Protein AF-A0A7C4NE32-F1 (afdb_monomer_lite)

Sequence (83 aa):
MRKKPYMDKLQAMYMAQTMKPMIVYFIPLLFLYWLFMGVFHGPVAYLPLIGVPIPFWAWYLITYLGVSPILQRVLNVDFQSSD

Radius of gyration: 18.48 Å; chains: 1; bounding box: 43×29×45 Å

pLDDT: mean 81.26, std 10.89, range [42.38, 91.38]

Structure (mmCIF, N/CA/C/O backbone):
data_AF-A0A7C4NE32-F1
#
_entry.id   AF-A0A7C4NE32-F1
#
loop_
_atom_site.group_PDB
_atom_site.id
_atom_site.type_symbol
_atom_site.label_atom_id
_atom_site.label_alt_id
_atom_site.label_comp_id
_atom_site.label_asym_id
_atom_site.label_entity_id
_atom_site.label_seq_id
_atom_site.pdbx_PDB_ins_code
_atom_site.Cartn_x
_atom_site.Cartn_y
_atom_site.Cartn_z
_atom_site.occupancy
_atom_site.B_iso_or_equiv
_atom_site.auth_seq_id
_atom_site.auth_comp_id
_atom_site.auth_asym_id
_atom_site.auth_atom_id
_atom_site.pdbx_PDB_model_num
ATOM 1 N N . MET A 1 1 ? -27.123 16.083 27.652 1.00 56.88 1 MET A N 1
ATOM 2 C CA . MET A 1 1 ? -25.812 15.936 26.971 1.00 56.88 1 MET A CA 1
ATOM 3 C C . MET A 1 1 ? -24.844 15.019 27.754 1.00 56.88 1 MET A C 1
ATOM 5 O O . MET A 1 1 ? -23.753 15.444 28.098 1.00 56.88 1 MET A O 1
ATOM 9 N N . ARG A 1 2 ? -25.204 13.753 28.045 1.00 53.62 2 ARG A N 1
ATOM 10 C CA . ARG A 1 2 ? -24.346 12.796 28.800 1.00 53.62 2 ARG A CA 1
ATOM 11 C C . ARG A 1 2 ? -24.139 11.428 28.112 1.00 53.62 2 ARG A C 1
ATOM 13 O O . ARG A 1 2 ? -23.718 10.480 28.756 1.00 53.62 2 ARG A O 1
ATOM 20 N N . LYS A 1 3 ? -24.417 11.311 26.805 1.00 62.41 3 LYS A N 1
ATOM 21 C CA . LYS A 1 3 ? -24.296 10.039 26.053 1.00 62.41 3 LYS A CA 1
ATOM 22 C C . LYS A 1 3 ? -22.943 9.822 25.351 1.00 62.41 3 LYS A C 1
ATOM 24 O O . LYS A 1 3 ? -22.610 8.686 25.048 1.00 62.41 3 LYS A O 1
ATOM 29 N N . LYS A 1 4 ? -22.141 10.881 25.170 1.00 70.56 4 LYS A N 1
ATOM 30 C CA . LYS A 1 4 ? -20.798 10.820 24.559 1.00 70.56 4 LYS A CA 1
ATOM 31 C C . LYS A 1 4 ? -19.852 9.802 25.225 1.00 70.56 4 LYS A C 1
ATOM 33 O O . LYS A 1 4 ? -19.417 8.899 24.528 1.00 70.56 4 LYS A O 1
ATOM 38 N N . PRO A 1 5 ? -19.653 9.804 26.562 1.00 75.31 5 PRO A N 1
ATOM 39 C CA . PRO A 1 5 ? -18.690 8.887 27.184 1.00 75.31 5 PRO A CA 1
ATOM 40 C C . PRO A 1 5 ? -19.106 7.411 27.113 1.00 75.31 5 PRO A C 1
ATOM 42 O O . PRO A 1 5 ? -18.275 6.529 27.294 1.00 75.31 5 PRO A O 1
ATOM 45 N N . TYR A 1 6 ? -20.393 7.127 26.891 1.00 80.44 6 TYR A N 1
ATOM 46 C CA . TYR A 1 6 ? -20.878 5.765 26.678 1.00 80.44 6 TYR A CA 1
ATOM 47 C C . TYR A 1 6 ? -20.642 5.308 25.231 1.00 80.44 6 TYR A C 1
ATOM 49 O O . TYR A 1 6 ? -20.158 4.201 25.018 1.00 80.44 6 TYR A O 1
ATOM 57 N N . MET A 1 7 ? -20.900 6.179 24.248 1.00 81.50 7 MET A N 1
ATOM 58 C CA . MET A 1 7 ? -20.564 5.923 22.841 1.00 81.50 7 MET A CA 1
ATOM 59 C C . MET A 1 7 ? -19.059 5.741 22.631 1.00 81.50 7 MET A C 1
ATOM 61 O O . MET A 1 7 ? -18.668 4.802 21.948 1.00 81.50 7 MET A O 1
ATOM 65 N N . ASP A 1 8 ? -18.223 6.565 23.265 1.00 84.06 8 ASP A N 1
ATOM 66 C CA . ASP A 1 8 ? -16.763 6.473 23.133 1.00 84.06 8 ASP A CA 1
ATOM 67 C C . ASP A 1 8 ? -16.240 5.125 23.661 1.00 84.06 8 ASP A C 1
ATOM 69 O O . ASP A 1 8 ? -15.386 4.484 23.049 1.00 84.06 8 ASP A O 1
ATOM 73 N N . LYS A 1 9 ? -16.806 4.642 24.777 1.00 82.31 9 LYS A N 1
ATOM 74 C CA . LYS A 1 9 ? -16.489 3.315 25.329 1.00 82.31 9 LYS A CA 1
ATOM 75 C C . LYS A 1 9 ? -16.916 2.187 24.396 1.00 82.31 9 LYS A C 1
ATOM 77 O O . LYS A 1 9 ? -16.158 1.238 24.226 1.00 82.31 9 LYS A O 1
ATOM 82 N N . LEU A 1 10 ? -18.102 2.287 23.795 1.00 83.50 10 LEU A N 1
ATOM 83 C CA . LEU A 1 10 ? -18.570 1.303 22.819 1.00 83.50 10 LEU A CA 1
ATOM 84 C C . LEU A 1 10 ? -17.662 1.280 21.586 1.00 83.50 10 LEU A C 1
ATOM 86 O O . LEU A 1 10 ? -17.206 0.210 21.199 1.00 83.50 10 LEU A O 1
ATOM 90 N N . GLN A 1 11 ? -17.322 2.439 21.020 1.00 82.19 11 GLN A N 1
ATOM 91 C CA . GLN A 1 11 ? -16.398 2.541 19.885 1.00 82.19 11 GLN A CA 1
ATOM 92 C C . GLN A 1 11 ? -15.023 1.944 20.204 1.00 82.19 11 GLN A C 1
ATOM 94 O O . GLN A 1 11 ? -14.467 1.223 19.379 1.00 82.19 11 GLN A O 1
ATOM 99 N N . ALA A 1 12 ? -14.501 2.172 21.412 1.00 83.75 12 ALA A N 1
ATOM 100 C CA . ALA A 1 12 ? -13.245 1.570 21.851 1.00 83.75 12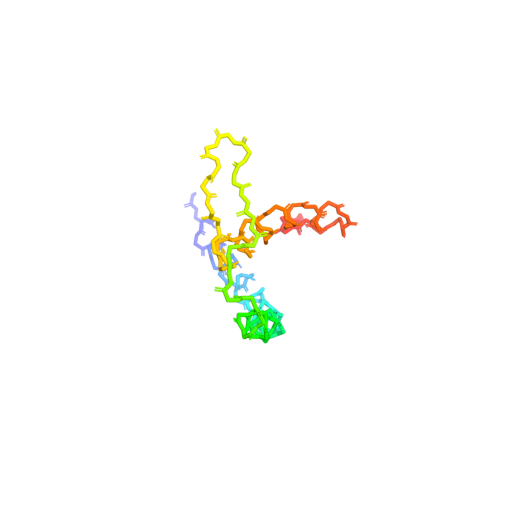 ALA A CA 1
ATOM 101 C C . ALA A 1 12 ? -13.328 0.035 21.948 1.00 83.75 12 ALA A C 1
ATOM 103 O O . ALA A 1 12 ? -12.387 -0.654 21.554 1.00 83.75 12 ALA A O 1
ATOM 104 N N . MET A 1 13 ? -14.450 -0.516 22.430 1.00 82.50 13 MET A N 1
ATOM 105 C CA . MET A 1 13 ? -14.669 -1.969 22.463 1.00 82.50 13 MET A CA 1
ATOM 106 C C . MET A 1 13 ? -14.781 -2.558 21.052 1.00 82.50 13 MET A C 1
ATOM 108 O O . MET A 1 13 ? -14.143 -3.573 20.773 1.00 82.50 13 MET A O 1
ATOM 112 N N . TYR A 1 14 ? -15.514 -1.897 20.151 1.00 81.88 14 TYR A N 1
ATOM 113 C CA . TYR A 1 14 ? -15.596 -2.288 18.742 1.00 81.88 14 TYR A CA 1
ATOM 114 C C . TYR A 1 14 ? -14.224 -2.260 18.064 1.00 81.88 14 TYR A C 1
ATOM 116 O O . TYR A 1 14 ? -13.856 -3.216 17.387 1.00 81.88 14 TYR A O 1
ATOM 124 N N . MET A 1 15 ? -13.431 -1.213 18.300 1.00 79.44 15 MET A N 1
ATOM 125 C CA . MET A 1 15 ? -12.074 -1.096 17.768 1.00 79.44 15 MET A CA 1
ATOM 126 C C . MET A 1 15 ? -11.160 -2.206 18.303 1.00 79.44 15 MET A C 1
ATOM 128 O O . MET A 1 15 ? -10.445 -2.848 17.540 1.00 79.44 15 MET A O 1
ATOM 132 N N . ALA A 1 16 ? -11.223 -2.511 19.600 1.00 81.75 16 ALA A N 1
ATOM 133 C CA . ALA 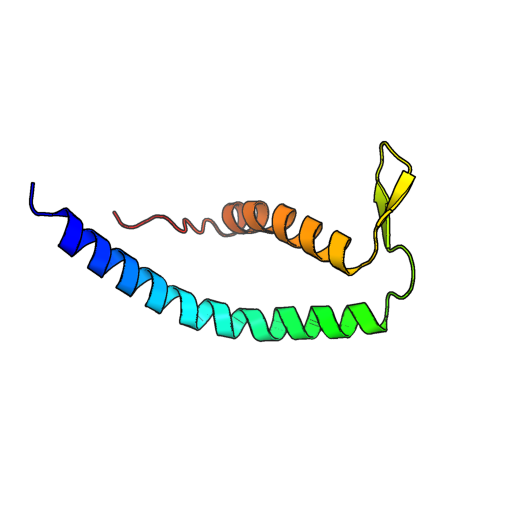A 1 16 ? -10.462 -3.619 20.174 1.00 81.75 16 ALA A CA 1
ATOM 134 C C . ALA A 1 16 ? -10.881 -4.984 19.590 1.00 81.75 16 ALA A C 1
ATOM 136 O O . ALA A 1 16 ? -10.041 -5.872 19.407 1.00 81.75 16 ALA A O 1
ATOM 137 N N . GLN A 1 17 ? -12.168 -5.155 19.275 1.00 82.31 17 GLN A N 1
ATOM 138 C CA . GLN A 1 17 ? -12.696 -6.377 18.675 1.00 82.31 17 GLN A CA 1
ATOM 139 C C . GLN A 1 17 ? -12.275 -6.538 17.210 1.00 82.31 17 GLN A C 1
ATOM 141 O O . GLN A 1 17 ? -11.957 -7.657 16.811 1.00 82.31 17 GLN A O 1
ATOM 146 N N . THR A 1 18 ? -12.207 -5.455 16.431 1.00 80.75 18 THR A N 1
ATOM 147 C CA . THR A 1 18 ? -11.738 -5.477 15.033 1.00 80.75 18 THR A CA 1
ATOM 148 C C . THR A 1 18 ? -10.215 -5.565 14.912 1.00 80.75 18 THR A C 1
ATOM 150 O O . THR A 1 18 ? -9.710 -6.151 13.954 1.00 80.75 18 THR A O 1
ATOM 153 N N . MET A 1 19 ? -9.457 -5.097 15.907 1.00 78.31 19 MET A N 1
ATOM 154 C CA . MET A 1 19 ? -7.993 -5.209 15.910 1.00 78.31 19 MET A CA 1
ATOM 155 C C . MET A 1 19 ? -7.491 -6.660 15.943 1.00 78.31 19 MET A C 1
ATOM 157 O O . MET A 1 19 ? -6.497 -6.974 15.290 1.00 78.31 19 MET A O 1
ATOM 161 N N . LYS A 1 20 ? -8.167 -7.567 16.664 1.00 76.31 20 LYS A N 1
ATOM 162 C CA . LYS A 1 20 ? -7.784 -8.993 16.712 1.00 76.31 20 LYS A CA 1
ATOM 163 C C . LYS A 1 20 ? -7.761 -9.656 15.326 1.00 76.31 20 LYS A C 1
ATOM 165 O O . LYS A 1 20 ? -6.705 -10.166 14.951 1.00 76.31 20 LYS A O 1
ATOM 170 N N . PRO A 1 21 ? -8.862 -9.657 14.549 1.00 79.88 21 PRO A N 1
ATOM 171 C CA . PRO A 1 21 ? -8.846 -10.213 13.204 1.00 79.88 21 PRO A CA 1
ATOM 172 C C . PRO A 1 21 ? -7.896 -9.440 12.285 1.00 79.88 21 PRO A C 1
ATOM 174 O O . PRO A 1 21 ? -7.197 -10.072 11.500 1.00 79.88 21 PRO A O 1
ATOM 177 N N . MET A 1 22 ? -7.776 -8.112 12.424 1.00 79.25 22 MET A N 1
ATOM 178 C CA . MET A 1 22 ? -6.807 -7.336 11.638 1.00 79.25 22 MET A CA 1
ATOM 179 C C . MET A 1 22 ? -5.371 -7.840 11.806 1.00 79.25 22 MET A C 1
ATOM 181 O O . MET A 1 22 ? -4.683 -8.015 10.806 1.00 79.25 22 MET A O 1
ATOM 185 N N . ILE A 1 23 ? -4.923 -8.113 13.035 1.00 83.00 23 ILE A N 1
ATOM 186 C CA . ILE A 1 23 ? -3.563 -8.615 13.294 1.00 83.00 23 ILE A CA 1
ATOM 187 C C . ILE A 1 23 ? -3.357 -9.993 12.654 1.00 83.00 23 ILE A C 1
ATOM 189 O O . ILE A 1 23 ? -2.305 -10.242 12.067 1.00 83.00 23 ILE A O 1
ATOM 193 N N . VAL A 1 24 ? -4.363 -10.872 12.708 1.00 85.25 24 VAL A N 1
ATOM 194 C CA . VAL A 1 24 ? -4.290 -12.201 12.078 1.00 85.25 24 VAL A CA 1
ATOM 195 C C . VAL A 1 24 ? -4.143 -12.083 10.560 1.00 85.25 24 VAL A C 1
ATOM 197 O O . VAL A 1 24 ? -3.293 -12.758 9.987 1.00 85.25 24 VAL A O 1
ATOM 200 N N . TYR A 1 25 ? -4.900 -11.192 9.913 1.00 82.88 25 TYR A N 1
ATOM 201 C CA . TYR A 1 25 ? -4.771 -10.927 8.473 1.00 82.88 25 TYR A CA 1
ATOM 202 C C . TYR A 1 25 ? -3.507 -10.132 8.107 1.00 82.88 25 TYR A C 1
ATOM 204 O O . TYR A 1 25 ? -3.053 -10.185 6.964 1.00 82.88 25 TYR A O 1
ATOM 212 N N . PHE A 1 26 ? -2.894 -9.435 9.064 1.00 84.44 26 PHE A N 1
ATOM 213 C CA . PHE A 1 26 ? -1.649 -8.701 8.845 1.00 84.44 26 PHE A CA 1
ATOM 214 C C . PHE A 1 26 ? -0.450 -9.635 8.632 1.00 84.44 26 PHE A C 1
ATOM 216 O O . PHE A 1 26 ? 0.453 -9.314 7.865 1.00 84.44 26 PHE A O 1
ATOM 223 N N . ILE A 1 27 ? -0.450 -10.816 9.255 1.00 88.44 27 ILE A N 1
ATOM 224 C CA . ILE A 1 27 ? 0.628 -11.809 9.123 1.00 88.44 27 ILE A CA 1
ATOM 225 C C . ILE A 1 27 ? 0.810 -12.287 7.668 1.00 88.44 27 ILE A C 1
ATOM 227 O O . ILE A 1 27 ? 1.919 -12.149 7.146 1.00 88.44 27 ILE A O 1
ATOM 231 N N . PRO A 1 28 ? -0.221 -12.807 6.966 1.00 87.06 28 PRO A N 1
ATOM 232 C CA . PRO A 1 28 ? -0.070 -13.200 5.567 1.00 87.06 28 PRO A CA 1
ATOM 233 C C . PRO A 1 28 ? 0.260 -12.006 4.659 1.00 87.06 28 PRO A C 1
ATOM 235 O O . PRO A 1 28 ? 1.013 -12.167 3.700 1.00 87.06 28 PRO A O 1
ATOM 238 N N . LEU A 1 29 ? -0.225 -10.800 4.985 1.00 84.88 29 LEU A N 1
ATOM 239 C CA . LEU A 1 29 ? 0.117 -9.574 4.257 1.00 84.88 29 LEU A CA 1
ATOM 240 C C . LEU A 1 29 ? 1.616 -9.241 4.363 1.00 84.88 29 LEU A C 1
ATOM 242 O O . LEU A 1 29 ? 2.251 -8.933 3.355 1.00 84.88 29 LEU A O 1
ATOM 246 N N . LEU A 1 30 ? 2.194 -9.322 5.566 1.00 86.88 30 LEU A N 1
ATOM 247 C CA . LEU A 1 30 ? 3.626 -9.104 5.792 1.00 86.88 30 LEU A CA 1
ATOM 248 C C . LEU A 1 30 ? 4.484 -10.187 5.139 1.00 86.88 30 LEU A C 1
ATOM 250 O O . LEU A 1 30 ? 5.541 -9.883 4.588 1.00 86.88 30 LEU A O 1
ATOM 254 N N . PHE A 1 31 ? 4.028 -11.439 5.183 1.00 90.38 31 PHE A N 1
ATOM 255 C CA . PHE A 1 31 ? 4.724 -12.548 4.542 1.00 90.38 31 PHE A CA 1
ATOM 256 C C . PHE A 1 31 ? 4.821 -12.346 3.025 1.00 90.38 31 PHE A C 1
ATOM 258 O O . PHE A 1 31 ? 5.907 -12.460 2.458 1.00 90.38 31 PHE A O 1
ATOM 265 N N . LEU A 1 32 ? 3.713 -11.972 2.375 1.00 88.06 32 LEU A N 1
ATOM 266 C CA . LEU A 1 32 ? 3.700 -11.640 0.948 1.00 88.06 32 LEU A CA 1
ATOM 2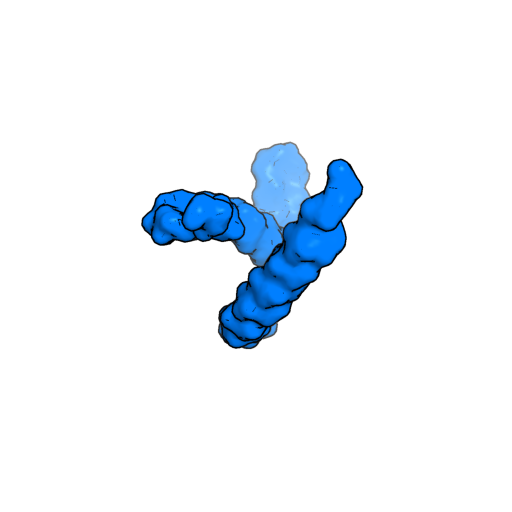67 C C . LEU A 1 32 ? 4.582 -10.431 0.635 1.00 88.06 32 LEU A C 1
ATOM 269 O O . LEU A 1 32 ? 5.329 -10.458 -0.340 1.00 88.06 32 LEU A O 1
ATOM 273 N N . TYR A 1 33 ? 4.539 -9.393 1.471 1.00 86.62 33 TYR A N 1
ATOM 274 C CA . TYR A 1 33 ? 5.402 -8.226 1.311 1.00 86.62 33 TYR A CA 1
ATOM 275 C C . TYR A 1 33 ? 6.888 -8.605 1.343 1.00 86.62 33 TYR A C 1
ATOM 277 O O . TYR A 1 33 ? 7.647 -8.203 0.461 1.00 86.62 33 TYR A O 1
ATOM 285 N N . TRP A 1 34 ? 7.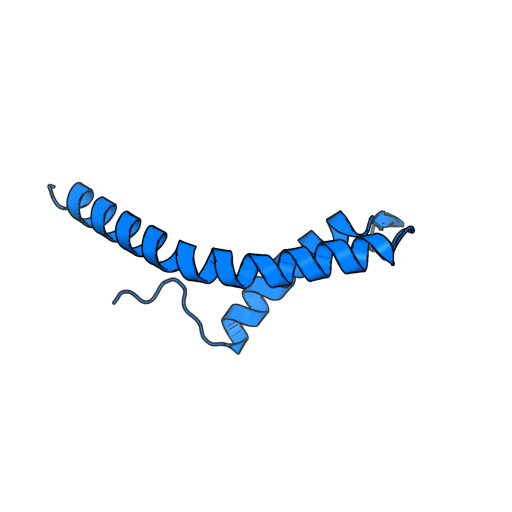295 -9.410 2.327 1.00 89.44 34 TRP A N 1
ATOM 286 C CA . TRP A 1 34 ? 8.674 -9.874 2.453 1.00 89.44 34 TRP A CA 1
ATOM 287 C C . TRP A 1 34 ? 9.093 -10.746 1.264 1.00 89.44 34 TRP A C 1
ATOM 289 O O . TRP A 1 34 ? 10.154 -10.518 0.682 1.00 89.44 34 TRP A O 1
ATOM 299 N N . LEU A 1 35 ? 8.228 -11.679 0.847 1.00 91.38 35 LEU A N 1
ATOM 300 C CA . LEU A 1 35 ? 8.458 -12.536 -0.316 1.00 91.38 35 LEU A CA 1
ATOM 301 C C . LEU A 1 35 ? 8.669 -11.710 -1.591 1.00 91.38 35 LEU A C 1
ATOM 303 O O . LEU A 1 35 ? 9.633 -11.923 -2.321 1.00 91.38 35 LEU A O 1
ATOM 307 N N . PHE A 1 36 ? 7.785 -10.751 -1.858 1.00 87.56 36 PHE A N 1
ATOM 308 C CA . PHE A 1 36 ? 7.857 -9.949 -3.073 1.00 87.56 36 PHE A CA 1
ATOM 309 C C . PHE A 1 36 ? 9.015 -8.954 -3.065 1.00 87.56 36 PHE A C 1
ATOM 311 O O . PHE A 1 36 ? 9.607 -8.723 -4.119 1.00 87.56 36 PHE A O 1
ATOM 318 N N . MET A 1 37 ? 9.402 -8.422 -1.903 1.00 86.38 37 MET A N 1
ATOM 319 C CA . MET A 1 37 ? 10.596 -7.579 -1.804 1.00 86.38 37 MET A CA 1
ATOM 320 C C . MET A 1 37 ? 11.866 -8.345 -2.213 1.00 86.38 37 MET A C 1
ATOM 322 O O . MET A 1 37 ? 12.732 -7.774 -2.867 1.00 86.38 37 MET A O 1
ATOM 326 N N . GLY A 1 38 ? 11.958 -9.638 -1.884 1.00 85.88 38 GLY A N 1
ATOM 327 C CA . GLY A 1 38 ? 13.083 -10.490 -2.287 1.00 85.88 38 GLY A CA 1
ATOM 328 C C . GLY A 1 38 ? 13.093 -10.885 -3.770 1.00 85.88 38 GLY A C 1
ATOM 329 O O . GLY A 1 38 ? 14.104 -11.376 -4.262 1.00 85.88 38 GLY A O 1
ATOM 330 N N . VAL A 1 39 ? 11.987 -10.690 -4.493 1.00 89.12 39 VAL A N 1
ATOM 331 C CA . VAL A 1 39 ? 11.879 -11.004 -5.930 1.00 89.12 39 VAL A CA 1
ATOM 332 C C . VAL A 1 39 ? 12.062 -9.744 -6.780 1.00 89.12 39 VAL A C 1
ATOM 334 O O . VAL A 1 39 ? 12.785 -9.760 -7.778 1.00 89.12 39 VAL A O 1
ATOM 337 N N . PHE A 1 40 ? 11.432 -8.635 -6.388 1.00 87.81 40 PHE A N 1
ATOM 338 C CA . PHE A 1 40 ? 11.421 -7.391 -7.154 1.00 87.81 40 PHE A CA 1
ATOM 339 C C . PHE A 1 40 ? 12.500 -6.412 -6.676 1.00 87.81 40 PHE A C 1
ATOM 341 O O . PHE A 1 40 ? 12.274 -5.595 -5.788 1.00 87.81 40 PHE A O 1
ATOM 348 N N . HIS A 1 41 ? 13.662 -6.448 -7.330 1.00 83.00 41 HIS A N 1
ATOM 349 C CA . HIS A 1 41 ? 14.790 -5.548 -7.041 1.00 83.00 41 HIS A CA 1
ATOM 350 C C . HIS A 1 41 ? 14.806 -4.263 -7.894 1.00 83.00 41 HIS A C 1
ATOM 352 O O . HIS A 1 41 ? 15.582 -3.349 -7.623 1.00 83.00 41 HIS A O 1
ATOM 358 N N . GLY A 1 42 ? 13.976 -4.197 -8.940 1.00 84.56 42 GLY A N 1
ATOM 359 C CA . GLY A 1 42 ? 13.914 -3.089 -9.897 1.00 84.56 42 GLY A CA 1
ATOM 360 C C . GLY A 1 42 ? 12.621 -2.267 -9.813 1.00 84.56 42 GLY A C 1
ATOM 361 O O . GLY A 1 42 ? 11.744 -2.560 -8.996 1.00 84.56 42 GLY A O 1
ATOM 362 N N . PRO A 1 43 ? 12.480 -1.235 -10.663 1.00 86.19 43 PRO A N 1
ATOM 363 C CA . PRO A 1 43 ? 11.239 -0.476 -10.767 1.00 86.19 43 PRO A CA 1
ATOM 364 C C . PRO A 1 43 ? 10.105 -1.374 -11.269 1.00 86.19 43 PRO A C 1
ATOM 366 O O . PRO A 1 43 ? 10.246 -2.056 -12.281 1.00 86.19 43 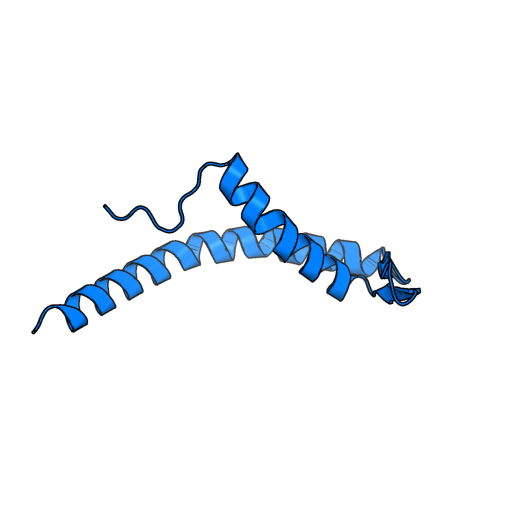PRO A O 1
ATOM 369 N N . VAL A 1 44 ? 8.985 -1.379 -10.545 1.00 87.94 44 VAL A N 1
ATOM 370 C CA . VAL A 1 44 ? 7.865 -2.308 -10.803 1.00 87.94 44 VAL A CA 1
ATOM 371 C C . VAL A 1 44 ? 6.790 -1.662 -11.672 1.00 87.94 44 VAL A C 1
ATOM 373 O O . VAL A 1 44 ? 6.069 -2.342 -12.395 1.00 87.94 44 VAL A O 1
ATOM 376 N N . ALA A 1 45 ? 6.693 -0.336 -11.624 1.00 87.88 45 ALA A N 1
ATOM 377 C CA . ALA A 1 45 ? 5.765 0.439 -12.428 1.00 87.88 45 ALA A CA 1
ATOM 378 C C . ALA A 1 45 ? 6.353 1.818 -12.738 1.00 87.88 45 ALA A C 1
ATOM 380 O O . ALA A 1 45 ? 7.240 2.303 -12.033 1.00 87.88 45 ALA A O 1
ATOM 381 N N . TYR A 1 46 ? 5.814 2.464 -13.768 1.00 89.00 46 TYR A N 1
ATOM 382 C CA . TYR A 1 46 ? 6.111 3.849 -14.116 1.00 89.00 46 TYR A CA 1
ATOM 383 C C . TYR A 1 46 ? 4.835 4.674 -14.014 1.00 89.00 46 TYR A C 1
ATOM 385 O O . TYR A 1 46 ? 3.771 4.236 -14.459 1.00 89.00 46 TYR A O 1
ATOM 393 N N . LEU A 1 47 ? 4.927 5.871 -13.432 1.00 87.69 47 LEU A N 1
ATOM 394 C CA . LEU A 1 47 ? 3.780 6.776 -13.392 1.00 87.69 47 LEU A CA 1
ATOM 395 C C . LEU A 1 47 ? 3.421 7.250 -14.810 1.00 87.69 47 LEU A C 1
ATOM 397 O O . LEU A 1 47 ? 4.304 7.743 -15.514 1.00 87.69 47 LEU A O 1
ATOM 401 N N . PRO A 1 48 ? 2.137 7.200 -15.207 1.00 83.12 48 PRO A N 1
ATOM 402 C CA . PRO A 1 48 ? 1.720 7.476 -16.583 1.00 83.12 48 PRO A CA 1
ATOM 403 C C . PRO A 1 48 ? 1.939 8.930 -17.033 1.00 83.12 48 PRO A C 1
ATOM 405 O O . PRO A 1 48 ? 2.022 9.176 -18.229 1.00 83.12 48 PRO A O 1
ATOM 408 N N . LEU A 1 49 ? 2.048 9.892 -16.105 1.00 86.19 49 LEU A N 1
ATOM 409 C CA . LEU A 1 49 ? 2.240 11.316 -16.432 1.00 86.19 49 LEU A CA 1
ATOM 410 C C . LEU A 1 49 ? 3.702 11.782 -16.409 1.00 86.19 49 LEU A C 1
ATOM 412 O O . LEU A 1 49 ? 4.066 12.683 -17.153 1.00 86.19 49 LEU A O 1
ATOM 416 N N . ILE A 1 50 ? 4.520 11.221 -15.516 1.00 85.75 50 ILE A N 1
ATOM 417 C CA . ILE A 1 50 ? 5.860 11.754 -15.196 1.00 85.75 50 ILE A CA 1
ATOM 418 C C . ILE A 1 50 ? 6.956 10.737 -15.558 1.00 85.75 50 ILE A C 1
ATOM 420 O O . ILE A 1 50 ? 8.136 11.064 -15.542 1.00 85.75 50 ILE A O 1
ATOM 424 N N . GLY A 1 51 ? 6.596 9.485 -15.872 1.00 85.75 51 GLY A N 1
ATOM 425 C CA . GLY A 1 51 ? 7.564 8.433 -16.197 1.00 85.75 51 GLY A CA 1
ATOM 426 C C . GLY A 1 51 ? 8.504 8.087 -15.039 1.00 85.75 51 GLY A C 1
ATOM 427 O O . GLY A 1 51 ? 9.546 7.474 -15.251 1.00 85.75 51 GLY A O 1
ATOM 428 N N . VAL A 1 52 ? 8.161 8.487 -13.810 1.00 88.56 52 VAL A N 1
ATOM 429 C CA . VAL A 1 52 ? 8.990 8.229 -12.630 1.00 88.56 52 VAL A CA 1
ATOM 430 C C . VAL A 1 52 ? 8.878 6.748 -12.260 1.00 88.56 52 VAL A C 1
ATOM 432 O O . VAL A 1 52 ? 7.752 6.255 -12.118 1.00 88.56 52 VAL A O 1
ATOM 435 N N . PRO A 1 53 ? 10.013 6.041 -12.100 1.00 89.19 53 PRO A N 1
ATOM 436 C CA . PRO A 1 53 ? 10.021 4.660 -11.644 1.00 89.19 53 PRO A CA 1
ATOM 437 C C . PRO A 1 53 ? 9.526 4.560 -10.201 1.00 89.19 53 PRO A C 1
ATOM 439 O O . PRO A 1 53 ? 10.004 5.271 -9.316 1.00 89.19 53 PRO A O 1
ATOM 442 N N . ILE A 1 54 ? 8.595 3.641 -9.955 1.00 90.19 54 ILE A N 1
ATOM 443 C CA . ILE A 1 54 ? 8.044 3.374 -8.629 1.00 90.19 54 ILE A CA 1
ATOM 444 C C . ILE A 1 54 ? 8.675 2.088 -8.076 1.00 90.19 54 ILE A C 1
ATOM 446 O O . ILE A 1 54 ? 8.579 1.031 -8.716 1.00 90.19 54 ILE A O 1
ATOM 450 N N . PRO A 1 55 ? 9.306 2.141 -6.890 1.00 89.38 55 PRO A N 1
ATOM 451 C CA . PRO A 1 55 ? 9.813 0.948 -6.223 1.00 89.38 55 PRO A CA 1
ATOM 452 C C . PRO A 1 55 ? 8.660 0.072 -5.714 1.00 89.38 55 PRO A C 1
ATOM 454 O O . PRO A 1 55 ? 7.564 0.564 -5.433 1.00 89.38 55 PRO A O 1
ATOM 457 N N . PHE A 1 56 ? 8.925 -1.225 -5.533 1.00 88.06 56 PHE A N 1
ATOM 458 C CA . PHE A 1 56 ? 7.913 -2.209 -5.136 1.00 88.06 56 PHE A CA 1
ATOM 459 C C . PHE A 1 56 ? 7.087 -1.782 -3.912 1.00 88.06 56 PHE A C 1
ATOM 461 O O . PHE A 1 56 ? 5.865 -1.876 -3.943 1.00 88.06 56 PHE A O 1
ATOM 468 N N . TRP A 1 57 ? 7.724 -1.253 -2.862 1.00 86.00 57 TRP A N 1
ATOM 469 C CA . TRP A 1 57 ? 7.026 -0.864 -1.629 1.00 86.00 57 TRP A CA 1
ATOM 470 C C . TRP A 1 57 ? 5.950 0.212 -1.859 1.00 86.00 57 TRP A C 1
ATOM 472 O O . TRP A 1 57 ? 4.856 0.126 -1.303 1.00 86.00 57 TRP A O 1
ATOM 482 N N . ALA A 1 58 ? 6.232 1.198 -2.715 1.00 88.06 58 ALA A N 1
ATOM 483 C CA . ALA A 1 58 ? 5.293 2.267 -3.035 1.00 88.06 58 ALA A CA 1
ATOM 484 C C . ALA A 1 58 ? 4.167 1.751 -3.942 1.00 88.06 58 ALA A C 1
ATOM 486 O O . ALA A 1 58 ? 2.999 2.071 -3.724 1.00 88.06 58 ALA A O 1
ATOM 487 N N . TRP A 1 59 ? 4.495 0.886 -4.906 1.00 88.56 59 TRP A N 1
ATOM 488 C CA . TRP A 1 59 ? 3.498 0.212 -5.739 1.00 88.56 59 TRP A CA 1
ATOM 489 C C . TRP A 1 59 ? 2.552 -0.680 -4.915 1.00 88.56 59 TRP A C 1
ATOM 491 O O . TRP A 1 59 ? 1.334 -0.666 -5.107 1.00 88.56 59 TRP A O 1
ATOM 501 N N . TYR A 1 60 ? 3.095 -1.406 -3.939 1.00 87.56 60 TYR A N 1
ATOM 502 C CA . TYR A 1 60 ? 2.338 -2.252 -3.020 1.00 87.56 60 TYR A CA 1
ATOM 503 C C . TYR A 1 60 ? 1.346 -1.443 -2.169 1.00 87.56 60 TYR A C 1
ATOM 505 O O . TYR A 1 60 ? 0.196 -1.840 -1.998 1.00 87.56 60 TYR A O 1
ATOM 513 N N . LEU A 1 61 ? 1.748 -0.262 -1.691 1.00 87.19 61 LEU A N 1
ATOM 514 C CA . LEU A 1 61 ? 0.860 0.621 -0.931 1.00 87.19 61 LEU A CA 1
ATOM 515 C C . LEU A 1 61 ? -0.274 1.177 -1.807 1.00 87.19 61 LEU A C 1
ATOM 517 O O . LEU A 1 61 ? -1.431 1.174 -1.389 1.00 87.19 61 LEU A O 1
ATOM 521 N N . ILE A 1 62 ? 0.035 1.608 -3.034 1.00 89.75 62 ILE A N 1
ATOM 522 C CA . ILE A 1 62 ? -0.966 2.128 -3.981 1.00 89.75 62 ILE A CA 1
ATOM 523 C C . ILE A 1 62 ? -2.003 1.053 -4.322 1.00 89.75 62 ILE A C 1
ATOM 525 O O . ILE A 1 62 ? -3.205 1.319 -4.293 1.00 89.75 62 ILE A O 1
ATOM 529 N N . THR A 1 63 ? -1.551 -0.168 -4.614 1.00 88.56 63 THR A N 1
ATOM 530 C CA . THR A 1 63 ? -2.450 -1.291 -4.913 1.00 88.56 63 THR A CA 1
ATOM 531 C C . THR A 1 63 ? -3.295 -1.670 -3.703 1.00 88.56 63 THR A C 1
ATOM 533 O O . THR A 1 63 ? -4.500 -1.843 -3.856 1.00 88.56 63 THR A O 1
ATOM 536 N N . TYR A 1 64 ? -2.726 -1.701 -2.495 1.00 85.81 64 TYR A N 1
ATOM 537 C CA . TYR A 1 64 ? -3.491 -1.928 -1.266 1.00 85.81 64 TYR A CA 1
ATOM 538 C C . TYR A 1 64 ? -4.608 -0.887 -1.076 1.00 85.81 64 TYR A C 1
ATOM 540 O O . TYR A 1 64 ? -5.767 -1.249 -0.855 1.00 85.81 64 TYR A O 1
ATOM 548 N N . LEU A 1 65 ? -4.292 0.403 -1.238 1.00 88.25 65 LEU A N 1
ATOM 549 C CA . LEU A 1 65 ? -5.279 1.480 -1.131 1.00 88.25 65 LEU A 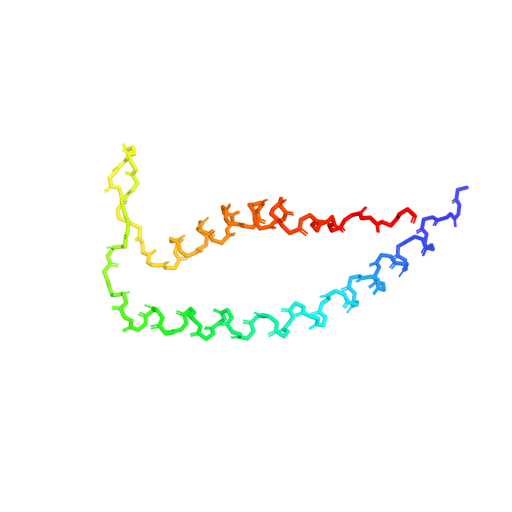CA 1
ATOM 550 C C . LEU A 1 65 ? -6.356 1.388 -2.218 1.00 88.25 65 LEU A C 1
ATOM 552 O O . LEU A 1 65 ? -7.532 1.551 -1.906 1.00 88.25 65 LEU A O 1
ATOM 556 N N . GLY A 1 66 ? -5.981 1.091 -3.464 1.00 89.31 66 GLY A N 1
ATOM 557 C CA . GLY A 1 66 ? -6.922 0.974 -4.581 1.00 89.31 66 GLY A CA 1
ATOM 558 C C . GLY A 1 66 ? -7.816 -0.268 -4.514 1.00 89.31 66 GLY A C 1
ATOM 559 O O . GLY A 1 66 ? -8.990 -0.203 -4.874 1.00 89.31 66 GLY A O 1
ATOM 560 N N . VAL A 1 67 ? -7.292 -1.392 -4.020 1.00 86.94 67 VAL A N 1
ATOM 561 C CA . VAL A 1 67 ? -8.028 -2.659 -3.907 1.00 86.94 67 VAL A CA 1
ATOM 562 C C . VAL A 1 67 ? -8.966 -2.658 -2.701 1.00 86.94 67 VAL A C 1
ATOM 564 O O . VAL A 1 67 ? -10.038 -3.254 -2.774 1.00 86.94 67 VAL A O 1
ATOM 567 N N . SER A 1 68 ? -8.630 -1.955 -1.616 1.00 82.75 68 SER A N 1
ATOM 568 C CA . SER A 1 68 ? -9.470 -1.906 -0.410 1.00 82.75 68 SER A CA 1
ATOM 569 C C . SER A 1 68 ? -10.939 -1.475 -0.641 1.00 82.75 68 SER A C 1
ATOM 571 O O . SER A 1 68 ? -11.821 -2.221 -0.209 1.00 82.75 68 SER A O 1
ATOM 573 N N . PRO A 1 69 ? -11.272 -0.387 -1.375 1.00 84.06 69 PRO A N 1
ATOM 574 C CA . PRO A 1 69 ? -12.666 -0.034 -1.659 1.00 84.06 69 PRO A CA 1
ATOM 575 C C . PRO A 1 69 ? -13.334 -1.010 -2.634 1.00 84.06 69 PRO A C 1
ATOM 577 O O . PRO A 1 69 ? -14.549 -1.195 -2.594 1.00 84.06 69 PRO A O 1
ATOM 580 N N . ILE A 1 70 ? -12.559 -1.649 -3.517 1.00 86.44 70 ILE A N 1
ATOM 581 C CA . ILE A 1 70 ? -13.079 -2.653 -4.452 1.00 86.44 70 ILE A CA 1
ATOM 582 C C . ILE A 1 70 ? -13.490 -3.901 -3.673 1.00 86.44 70 ILE A C 1
ATOM 584 O O . ILE A 1 70 ? -14.605 -4.383 -3.848 1.00 86.44 70 ILE A O 1
ATOM 588 N N . LEU A 1 71 ? -12.637 -4.382 -2.766 1.00 84.12 71 LEU A N 1
ATOM 589 C CA . LEU A 1 71 ? -12.945 -5.506 -1.884 1.00 84.12 71 LEU A CA 1
ATOM 590 C C . LEU A 1 71 ? -14.158 -5.216 -1.000 1.00 84.12 71 LEU A C 1
ATOM 592 O O . LEU A 1 71 ? -15.024 -6.076 -0.885 1.00 84.12 71 LEU A O 1
ATOM 596 N N . GLN A 1 72 ? -14.260 -4.011 -0.431 1.00 82.44 72 GLN A N 1
ATOM 597 C CA . GLN A 1 72 ? -15.430 -3.597 0.356 1.00 82.44 72 GLN A CA 1
ATOM 598 C C . GLN A 1 72 ? -16.726 -3.685 -0.456 1.00 82.44 72 GLN A C 1
ATOM 600 O O . GLN A 1 72 ? -17.708 -4.254 0.017 1.00 82.44 72 GLN A O 1
ATOM 605 N N . ARG A 1 73 ? -16.709 -3.192 -1.702 1.00 82.75 73 ARG A N 1
ATOM 606 C CA . ARG A 1 73 ? -17.863 -3.268 -2.611 1.00 82.75 73 ARG A CA 1
ATOM 607 C C . ARG A 1 73 ? -18.201 -4.694 -3.030 1.00 82.75 73 ARG A C 1
ATOM 609 O O . ARG A 1 73 ? -19.371 -5.044 -3.082 1.00 82.75 73 ARG A O 1
ATOM 616 N N . VAL A 1 74 ? -17.200 -5.513 -3.342 1.00 85.81 74 VAL A N 1
ATOM 617 C CA . VAL A 1 74 ? -17.411 -6.900 -3.793 1.00 85.81 74 VAL A CA 1
ATOM 618 C C . VAL A 1 74 ? -17.942 -7.773 -2.661 1.00 85.81 74 VAL A C 1
ATOM 620 O O . VAL A 1 74 ? -18.823 -8.600 -2.878 1.00 85.81 74 VAL A O 1
ATOM 623 N N . LEU A 1 75 ? -17.417 -7.591 -1.452 1.00 81.94 75 LEU A N 1
ATOM 624 C CA . LEU A 1 75 ? -17.782 -8.400 -0.295 1.00 81.94 75 LEU A CA 1
ATOM 625 C C . LEU A 1 75 ? -19.019 -7.858 0.446 1.00 81.94 75 LEU A C 1
ATOM 627 O O . LEU A 1 75 ? -19.444 -8.485 1.410 1.00 81.94 75 LEU A O 1
ATOM 631 N N . ASN A 1 76 ? -19.595 -6.727 0.005 1.00 76.31 76 ASN A N 1
ATOM 632 C CA . ASN A 1 76 ? -20.680 -6.003 0.688 1.00 76.31 76 ASN A CA 1
ATOM 633 C C . ASN A 1 76 ? -20.421 -5.839 2.199 1.00 76.31 76 ASN A C 1
ATOM 635 O O . ASN A 1 76 ? -21.321 -6.004 3.019 1.00 76.31 76 ASN A O 1
ATOM 639 N N . VAL A 1 77 ? -19.168 -5.575 2.581 1.00 72.38 77 VAL A N 1
ATOM 640 C CA . VAL A 1 77 ? -18.801 -5.424 3.993 1.00 72.38 77 VAL A CA 1
ATOM 641 C C . VAL A 1 77 ? -18.851 -3.947 4.338 1.00 72.38 77 VAL A C 1
ATOM 643 O O . VAL A 1 77 ? -17.908 -3.203 4.058 1.00 72.38 77 VAL A O 1
ATOM 646 N N . ASP A 1 78 ? -19.941 -3.531 4.974 1.00 61.19 78 ASP A N 1
ATOM 647 C CA . ASP A 1 78 ? -20.009 -2.235 5.628 1.00 61.19 78 ASP A CA 1
ATOM 648 C C . ASP A 1 78 ? -19.205 -2.311 6.925 1.00 61.19 78 ASP A C 1
ATOM 650 O O . ASP A 1 78 ? -19.630 -2.890 7.922 1.00 61.19 78 ASP A O 1
ATOM 654 N N . PHE A 1 79 ? -18.048 -1.649 6.966 1.00 57.41 79 PHE A N 1
ATOM 655 C CA . PHE A 1 79 ? -17.342 -1.402 8.232 1.00 57.41 79 PHE A CA 1
ATOM 656 C C . PHE A 1 79 ? -18.164 -0.519 9.202 1.00 57.41 79 PHE A C 1
ATOM 658 O O . PHE A 1 79 ? -17.702 -0.216 10.301 1.00 57.41 79 PHE A O 1
ATOM 665 N N . GLN A 1 80 ? -19.369 -0.099 8.793 1.00 51.41 80 GLN A N 1
ATOM 666 C CA . GLN A 1 80 ? -20.222 0.878 9.453 1.00 51.41 80 GLN A CA 1
ATOM 667 C C . GLN A 1 80 ? -21.682 0.435 9.673 1.00 51.41 80 GLN A C 1
ATOM 669 O O . GLN A 1 80 ? -22.515 1.296 9.930 1.00 51.41 80 GLN A O 1
ATOM 674 N N . SER A 1 81 ? -22.028 -0.858 9.644 1.00 43.12 81 SER A N 1
ATOM 675 C CA . SER A 1 81 ? -23.379 -1.281 10.058 1.00 43.12 81 SER A CA 1
ATOM 676 C C . SER A 1 81 ? -23.406 -1.619 11.553 1.00 43.12 81 SER A C 1
ATOM 678 O O . SER A 1 81 ? -23.251 -2.768 11.970 1.00 43.12 81 SER A O 1
ATOM 680 N N . SER A 1 82 ? -23.566 -0.588 12.375 1.00 47.47 82 SER A N 1
ATOM 681 C CA . SER A 1 82 ? -24.107 -0.714 13.732 1.00 47.47 82 SER A CA 1
ATOM 682 C C . SER A 1 82 ? -25.395 0.100 13.788 1.00 47.47 82 SER A C 1
ATOM 684 O O . SER A 1 82 ? -25.436 1.147 14.434 1.00 47.47 82 SER A O 1
ATOM 686 N N . ASP A 1 83 ? -26.392 -0.370 13.038 1.00 42.38 83 ASP A N 1
ATOM 687 C CA . ASP A 1 83 ? -27.803 -0.084 13.304 1.00 42.38 83 ASP A CA 1
ATOM 688 C C . ASP A 1 83 ? -28.330 -1.099 14.329 1.00 42.38 83 ASP A C 1
ATOM 690 O O . ASP A 1 83 ? -27.981 -2.299 14.201 1.00 42.38 83 ASP A O 1
#

Foldseek 3Di:
DPCVVVVVVVVVVLVVVVVVVVVVVVVVVVVVVVVVCVVFPFQPDADPPPRDGDGPVRVSVVCCVVCVVVCCVVVVDDPDPPD

Secondary structure (DSSP, 8-state):
---HHHHHHHHHHHHHHHHHHHHHHHHHHHHHHHHHHTT--S--EE-TTT-PEEPHHHHHHHHHHHHHHHHHHHHT--TT---